Protein AF-A0A817EPV0-F1 (afdb_monomer)

Radius of gyration: 40.05 Å; Cα contacts (8 Å, |Δi|>4): 52; chains: 1; bounding box: 89×24×117 Å

pLDDT: mean 83.25, s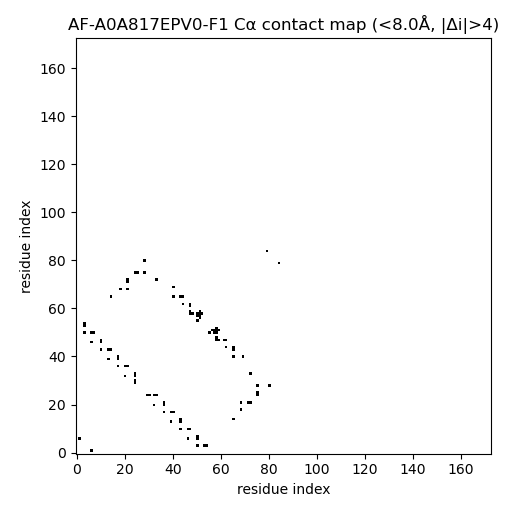td 14.24, range [45.34, 98.62]

Mean predicted aligned error: 16.52 Å

Solvent-accessible surface area (backbone atoms only — not comparable to full-atom values): 9639 Å² total; per-residue (Å²): 130,87,51,72,66,60,54,50,54,53,48,49,56,51,51,52,50,48,50,53,52,52,54,50,34,69,74,65,72,45,70,76,61,45,58,59,48,53,54,51,50,54,49,49,53,52,52,28,54,61,39,29,76,78,37,62,67,65,17,49,52,51,45,54,51,51,51,52,52,49,52,50,57,50,47,63,69,65,49,76,56,91,86,75,84,89,73,71,94,54,70,65,64,55,48,53,53,51,52,53,49,52,50,50,53,52,50,49,54,49,50,52,53,49,52,54,51,50,52,52,51,52,52,52,50,52,54,48,53,52,53,51,52,53,52,53,52,51,52,50,54,50,49,52,51,50,52,55,49,51,51,52,51,54,53,50,50,53,52,50,53,52,49,53,50,52,51,51,58,60,75,74,107

Secondary structure (DSSP, 8-state):
---HHHHHHHHHHHHHHHHHHHHHHHHH--HHHHHHHHHHHHHHHHHHHHHHTT-HHHHHHHHHHHHHHHHHHHHHHHS--TTSSS----HHHHHHHHHHHHHHHHHHHHHHHHHHHHHHHHHHHHHHHHHHHHHHHHHHHHHHHHHHHHHHHHHHHHHHHHHHHHHHHHHT-

Foldseek 3Di:
DQDLVNLLVVLVVLLVVLVVLLVVCLVPVDPVSLVVSVVSLVVSLVSLVVSCVVPVVSSVVSVVSSVVSVVSSVVSVVPPPPPDPDDPDPVVVVVVVVVVVVVVVVVVVVVVVVVVVVVVVVVVVVVVVVVVVVVVVVVVVVVVVVVVVVVVVVVVVVVVVVVVVVVVVVVVD

Sequence (173 aa):
MADANSLRQRLSLLVDQITQDVQIIESTRSLSSKHRVENSINEATKLARDLERLDPSYGREYRQRIDAIRQRLENVSKVPVHGAWNSGFDPEVDRLGQQQRDLLLRGHGSLVRTGESLQISRQTAHETEQIGNEIMSDLTTQREALLRTQNKLNEGGEHLKSGSKTLRLMYSR

Structure (mmCIF, N/CA/C/O backbone):
data_AF-A0A817EPV0-F1
#
_entry.id   AF-A0A817EPV0-F1
#
loop_
_atom_site.group_PDB
_atom_site.id
_atom_site.type_symbol
_atom_site.label_atom_id
_atom_site.label_alt_id
_atom_site.label_comp_id
_atom_site.label_asym_id
_atom_site.label_entity_id
_atom_site.label_seq_id
_atom_site.pdbx_PDB_ins_code
_atom_site.Cartn_x
_atom_site.Cartn_y
_atom_site.Cartn_z
_atom_site.occupancy
_atom_site.B_iso_or_equiv
_atom_site.auth_seq_id
_atom_site.auth_comp_id
_atom_site.auth_asym_id
_atom_site.auth_atom_id
_atom_site.pdbx_PDB_model_num
ATOM 1 N N . MET A 1 1 ? -12.345 -3.844 -43.061 1.00 49.38 1 MET A N 1
ATOM 2 C CA . MET A 1 1 ? -11.355 -2.987 -43.747 1.00 49.38 1 MET A CA 1
ATOM 3 C C . MET A 1 1 ? -10.732 -2.107 -42.678 1.00 49.38 1 MET A C 1
ATOM 5 O O . MET A 1 1 ? -11.494 -1.493 -41.946 1.00 49.38 1 MET A O 1
ATOM 9 N N . ALA A 1 2 ? -9.411 -2.141 -42.481 1.00 54.78 2 ALA A N 1
ATOM 10 C CA . ALA A 1 2 ? -8.765 -1.270 -41.497 1.00 54.78 2 ALA A CA 1
ATOM 11 C C . ALA A 1 2 ? -8.944 0.189 -41.946 1.00 54.78 2 ALA A C 1
ATOM 13 O O . ALA A 1 2 ? -8.563 0.529 -43.063 1.00 54.78 2 ALA A O 1
ATOM 14 N N . ASP A 1 3 ? -9.581 1.012 -41.113 1.00 74.81 3 ASP A N 1
ATOM 15 C CA . ASP A 1 3 ? -9.792 2.431 -41.401 1.00 74.81 3 ASP A CA 1
ATOM 16 C C . ASP A 1 3 ? -8.433 3.150 -41.418 1.00 74.81 3 ASP A C 1
ATOM 18 O O . ASP A 1 3 ? -7.587 2.902 -40.550 1.00 74.81 3 ASP A O 1
ATOM 22 N N . ALA A 1 4 ? -8.207 4.036 -42.387 1.00 70.88 4 ALA A N 1
ATOM 23 C CA . ALA A 1 4 ? -6.959 4.784 -42.527 1.00 70.88 4 ALA A CA 1
ATOM 24 C C . ALA A 1 4 ? -6.615 5.551 -41.236 1.00 70.88 4 ALA A C 1
ATOM 26 O O . ALA A 1 4 ? -5.447 5.649 -40.862 1.00 70.88 4 ALA A O 1
ATOM 27 N N . ASN A 1 5 ? -7.628 6.003 -40.491 1.00 77.50 5 ASN A N 1
ATOM 28 C CA . ASN A 1 5 ? -7.452 6.648 -39.189 1.00 77.50 5 ASN A CA 1
ATOM 29 C C . ASN A 1 5 ? -6.902 5.703 -38.111 1.00 77.50 5 ASN A C 1
ATOM 31 O O . ASN A 1 5 ? -6.024 6.093 -37.341 1.00 77.50 5 ASN A O 1
ATOM 35 N N . SER A 1 6 ? -7.351 4.446 -38.087 1.00 81.06 6 SER A N 1
ATOM 36 C CA . SER A 1 6 ? -6.857 3.443 -37.133 1.00 81.06 6 SER A CA 1
ATOM 37 C C . SER A 1 6 ? -5.388 3.074 -37.386 1.00 81.06 6 SER A C 1
ATOM 39 O O . SER A 1 6 ? -4.601 2.937 -36.447 1.00 81.06 6 SER A O 1
ATOM 41 N N . LEU A 1 7 ? -4.988 2.993 -38.661 1.00 78.44 7 LEU A N 1
ATOM 42 C CA . LEU A 1 7 ? -3.602 2.751 -39.066 1.00 78.44 7 LEU A CA 1
ATOM 43 C C . LEU A 1 7 ? -2.695 3.940 -38.731 1.00 78.44 7 LEU A C 1
ATOM 45 O O . LEU A 1 7 ? -1.587 3.729 -38.244 1.00 78.44 7 LEU A O 1
ATOM 49 N N . ARG A 1 8 ? -3.174 5.176 -38.917 1.00 78.31 8 ARG A N 1
ATOM 50 C CA . ARG A 1 8 ? -2.456 6.397 -38.515 1.00 78.31 8 ARG A CA 1
ATOM 51 C C . ARG A 1 8 ? -2.211 6.457 -37.009 1.00 78.31 8 ARG A C 1
ATOM 53 O O . ARG A 1 8 ? -1.080 6.690 -36.595 1.00 78.31 8 ARG A O 1
ATOM 60 N N . GLN A 1 9 ? -3.238 6.207 -36.194 1.00 82.81 9 GLN A N 1
ATOM 61 C CA . GLN A 1 9 ? -3.104 6.205 -34.732 1.00 82.81 9 GLN A CA 1
ATOM 62 C C . GLN A 1 9 ? -2.103 5.146 -34.262 1.00 82.81 9 GLN A C 1
ATOM 64 O O . GLN A 1 9 ? -1.197 5.449 -33.487 1.00 82.81 9 GLN A O 1
ATOM 69 N N . ARG A 1 10 ? -2.213 3.918 -34.786 1.00 82.12 10 ARG A N 1
ATOM 70 C CA . ARG A 1 10 ? -1.284 2.832 -34.452 1.00 82.12 10 ARG A CA 1
ATOM 71 C C . ARG A 1 10 ? 0.149 3.144 -34.884 1.00 82.12 10 ARG A C 1
ATOM 73 O O . ARG A 1 10 ? 1.076 2.879 -34.123 1.00 82.12 10 ARG A O 1
ATOM 80 N N . LEU A 1 11 ? 0.336 3.707 -36.079 1.00 82.50 11 LEU A N 1
ATOM 81 C CA . LEU A 1 11 ? 1.658 4.075 -36.582 1.00 82.50 11 LEU A CA 1
ATOM 82 C C . LEU A 1 11 ? 2.284 5.204 -35.756 1.00 82.50 11 LEU A C 1
ATOM 84 O O . LEU A 1 11 ? 3.470 5.128 -35.453 1.00 82.50 11 LEU A O 1
ATOM 88 N N . SER A 1 12 ? 1.496 6.202 -35.342 1.00 85.44 12 SER A N 1
ATOM 89 C CA . SER A 1 12 ? 1.977 7.271 -34.462 1.00 85.44 12 SER A CA 1
ATOM 90 C C . SER A 1 12 ? 2.469 6.715 -33.131 1.00 85.44 12 SER A C 1
ATOM 92 O O . SER A 1 12 ? 3.627 6.923 -32.789 1.00 85.44 12 SER A O 1
ATOM 94 N N . LEU A 1 13 ? 1.634 5.933 -32.436 1.00 85.50 13 LEU A N 1
ATOM 95 C CA . LEU A 1 13 ? 1.990 5.341 -31.142 1.00 85.50 13 LEU A CA 1
ATOM 96 C C . LEU A 1 13 ? 3.251 4.477 -31.235 1.00 85.50 13 LEU A C 1
ATOM 98 O O . LEU A 1 13 ? 4.120 4.545 -30.370 1.00 85.50 13 LEU A O 1
ATOM 102 N N . LEU A 1 14 ? 3.371 3.682 -32.301 1.00 85.06 14 LEU A N 1
ATOM 103 C CA . LEU A 1 14 ? 4.531 2.825 -32.508 1.00 85.06 14 LEU A CA 1
ATOM 104 C C . LEU A 1 14 ? 5.804 3.638 -32.788 1.00 85.06 14 LEU A C 1
ATOM 106 O O . LEU A 1 14 ? 6.863 3.309 -32.266 1.00 85.06 14 LEU A O 1
ATOM 110 N N . VAL A 1 15 ? 5.721 4.701 -33.589 1.00 84.25 15 VAL A N 1
ATOM 111 C CA . VAL A 1 15 ? 6.870 5.572 -33.889 1.00 84.25 15 VAL A CA 1
ATOM 112 C C . VAL A 1 15 ? 7.304 6.367 -32.659 1.00 84.25 15 VAL A C 1
ATOM 114 O O . VAL A 1 15 ? 8.507 6.526 -32.439 1.00 84.25 15 VAL A O 1
ATOM 117 N N . ASP A 1 16 ? 6.363 6.805 -31.829 1.00 86.00 16 ASP A N 1
ATOM 118 C CA . ASP A 1 16 ? 6.659 7.490 -30.571 1.00 86.00 16 ASP A CA 1
ATOM 119 C C . ASP A 1 16 ? 7.339 6.529 -29.579 1.00 86.00 16 ASP A C 1
ATOM 121 O O . ASP A 1 16 ? 8.387 6.860 -29.020 1.00 86.00 16 ASP A O 1
ATOM 125 N N . GLN A 1 17 ? 6.838 5.293 -29.466 1.00 84.31 17 GLN A N 1
ATOM 126 C CA . GLN A 1 17 ? 7.465 4.235 -28.666 1.00 84.31 17 GLN A CA 1
ATOM 127 C C . GLN A 1 17 ? 8.888 3.914 -29.145 1.00 84.31 17 GLN A C 1
ATOM 129 O O . GLN A 1 17 ? 9.814 3.846 -28.340 1.00 84.31 17 GLN A O 1
ATOM 134 N N . ILE A 1 18 ? 9.091 3.754 -30.457 1.00 83.12 18 ILE A N 1
ATOM 135 C CA . ILE A 1 18 ? 10.419 3.505 -31.038 1.00 83.12 18 ILE A CA 1
ATOM 136 C C . ILE A 1 18 ? 11.362 4.676 -30.743 1.00 83.12 18 ILE A C 1
ATOM 138 O O . ILE A 1 18 ? 12.531 4.461 -30.431 1.00 83.12 18 ILE A O 1
ATOM 142 N N . THR A 1 19 ? 10.869 5.912 -30.828 1.00 84.94 19 THR A N 1
ATOM 143 C CA . THR A 1 19 ? 11.669 7.110 -30.543 1.00 84.94 19 THR A CA 1
ATOM 144 C C . THR A 1 19 ? 12.125 7.128 -29.084 1.00 84.94 19 THR A C 1
ATOM 146 O O . THR A 1 19 ? 13.302 7.379 -28.815 1.00 84.94 19 THR A O 1
ATOM 149 N N . GLN A 1 20 ? 11.228 6.797 -28.152 1.00 82.00 20 GLN A N 1
ATOM 150 C CA . GLN A 1 20 ? 11.549 6.681 -26.731 1.00 82.00 20 GLN A CA 1
ATOM 151 C C . GLN A 1 20 ? 12.551 5.549 -26.461 1.00 82.00 20 GLN A C 1
ATOM 153 O O . GLN A 1 20 ? 13.531 5.749 -25.742 1.00 82.00 20 GLN A O 1
ATOM 158 N N . ASP A 1 21 ? 12.358 4.380 -27.074 1.00 78.12 21 ASP A N 1
ATOM 159 C CA . ASP A 1 21 ? 13.264 3.242 -26.916 1.00 78.12 21 ASP A CA 1
ATOM 160 C C . ASP A 1 21 ? 14.667 3.559 -27.466 1.00 78.12 21 ASP A C 1
ATOM 162 O O . ASP A 1 21 ? 15.667 3.228 -26.828 1.00 78.12 21 ASP A O 1
ATOM 166 N N . VAL A 1 22 ? 14.772 4.260 -28.602 1.00 81.31 22 VAL A N 1
ATOM 167 C CA . VAL A 1 22 ? 16.061 4.727 -29.147 1.00 81.31 22 VAL A CA 1
ATOM 168 C C . VAL A 1 22 ? 16.743 5.713 -28.203 1.00 81.31 22 VAL A C 1
ATOM 170 O O . VAL A 1 22 ? 17.946 5.596 -27.987 1.00 81.31 22 VAL A O 1
ATOM 173 N N . GLN A 1 23 ? 15.999 6.625 -27.575 1.00 79.56 23 GLN A N 1
ATOM 174 C CA . GLN A 1 23 ? 16.551 7.553 -26.582 1.00 79.56 23 GLN A CA 1
ATOM 175 C C . GLN A 1 23 ? 17.083 6.822 -25.333 1.00 79.56 23 GLN A C 1
ATOM 177 O O . GLN A 1 23 ? 18.117 7.197 -24.775 1.00 79.56 23 GLN A O 1
ATOM 182 N N . ILE A 1 24 ? 16.419 5.745 -24.905 1.00 73.00 24 ILE A N 1
ATOM 183 C CA . ILE A 1 24 ? 16.903 4.879 -23.819 1.00 73.00 24 ILE A CA 1
ATOM 184 C C . ILE A 1 24 ? 18.162 4.114 -24.251 1.00 73.00 24 ILE A C 1
ATOM 186 O O . ILE A 1 24 ? 19.086 3.940 -23.458 1.00 73.00 24 ILE A O 1
ATOM 190 N N . ILE A 1 25 ? 18.248 3.660 -25.502 1.00 72.38 25 ILE A N 1
ATOM 191 C CA . ILE A 1 25 ? 19.458 3.002 -26.021 1.00 72.38 25 ILE A CA 1
ATOM 192 C C . ILE A 1 25 ? 20.621 3.994 -26.110 1.00 72.38 25 ILE A C 1
ATOM 194 O O . ILE A 1 25 ? 21.736 3.649 -25.724 1.00 72.38 25 ILE A O 1
ATOM 198 N N . GLU A 1 26 ? 20.370 5.223 -26.562 1.00 73.56 26 GLU A N 1
ATOM 199 C CA . GLU A 1 26 ? 21.361 6.305 -26.593 1.00 73.56 26 GLU A CA 1
ATOM 200 C C . GLU A 1 26 ? 21.940 6.575 -25.189 1.00 73.56 26 GLU A C 1
ATOM 202 O O . GLU A 1 26 ? 23.152 6.757 -25.055 1.00 73.56 26 GLU A O 1
ATOM 207 N N . SER A 1 27 ? 21.112 6.529 -24.136 1.00 71.94 27 SER A N 1
ATOM 208 C CA . SER A 1 27 ? 21.564 6.742 -22.752 1.00 71.94 27 SER A CA 1
ATOM 209 C C . SER A 1 27 ? 22.228 5.516 -22.112 1.00 71.94 27 SER A C 1
ATOM 211 O O . SER A 1 27 ? 23.194 5.666 -21.367 1.00 71.94 27 SER A O 1
ATOM 213 N N . THR A 1 28 ? 21.754 4.302 -22.409 1.00 65.00 28 THR A N 1
ATOM 214 C CA . THR A 1 28 ? 22.231 3.053 -21.777 1.00 65.00 28 THR A CA 1
ATOM 215 C C . THR A 1 28 ? 23.330 2.325 -22.555 1.00 65.00 28 THR A C 1
ATOM 217 O O . THR A 1 28 ? 23.958 1.423 -22.007 1.00 65.00 28 THR A O 1
ATOM 220 N N . ARG A 1 29 ? 23.564 2.680 -23.828 1.00 65.19 29 ARG A N 1
ATOM 221 C CA . ARG A 1 29 ? 24.512 2.026 -24.758 1.00 65.19 29 ARG A CA 1
ATOM 222 C C . ARG A 1 29 ? 24.358 0.494 -24.834 1.00 65.19 29 ARG A C 1
ATOM 224 O O . ARG A 1 29 ? 25.332 -0.229 -25.029 1.00 65.19 29 ARG A O 1
ATOM 231 N N . SER A 1 30 ? 23.132 -0.014 -24.681 1.00 63.19 30 SER A N 1
ATOM 232 C CA . SER A 1 30 ? 22.841 -1.454 -24.618 1.00 63.19 30 SER A CA 1
ATOM 233 C C . SER A 1 30 ? 22.523 -2.073 -25.989 1.00 63.19 30 SER A C 1
ATOM 235 O O . SER A 1 30 ? 21.551 -1.690 -26.644 1.00 63.19 30 SER A O 1
ATOM 237 N N . LEU A 1 31 ? 23.285 -3.099 -26.395 1.00 62.31 31 LEU A N 1
ATOM 238 C CA . LEU A 1 31 ? 23.061 -3.851 -27.642 1.00 62.31 31 LEU A CA 1
ATOM 239 C C . LEU A 1 31 ? 21.834 -4.784 -27.603 1.00 62.31 31 LEU A C 1
ATOM 241 O O . LEU A 1 31 ? 21.251 -5.050 -28.650 1.00 62.31 31 LEU A O 1
ATOM 245 N N . SER A 1 32 ? 21.408 -5.288 -26.440 1.00 62.16 32 SER A N 1
ATOM 246 C CA . SER A 1 32 ? 20.254 -6.207 -26.355 1.00 62.16 32 SER A CA 1
ATOM 247 C C . SER A 1 32 ? 18.922 -5.496 -26.619 1.00 62.16 32 SER A C 1
ATOM 249 O O . SER A 1 32 ? 18.012 -6.055 -27.234 1.00 62.16 32 SER A O 1
ATOM 251 N N . SER A 1 33 ? 18.836 -4.223 -26.234 1.00 65.75 33 SER A N 1
ATOM 252 C CA . SER A 1 33 ? 17.703 -3.344 -26.532 1.00 65.75 33 SER A CA 1
ATOM 253 C C . SER A 1 33 ? 17.612 -2.992 -28.024 1.00 65.75 33 SER A C 1
ATOM 255 O O . SER A 1 33 ? 16.517 -2.740 -28.524 1.00 65.75 33 SER A O 1
ATOM 257 N N . LYS A 1 34 ? 18.731 -3.062 -28.764 1.00 71.06 34 LYS A N 1
ATOM 258 C CA . LYS A 1 34 ? 18.789 -2.813 -30.214 1.00 71.06 34 LYS A CA 1
ATOM 259 C C . LYS A 1 34 ? 17.904 -3.777 -30.999 1.00 71.06 34 LYS A C 1
ATOM 261 O O . LYS A 1 34 ? 17.112 -3.334 -31.820 1.00 71.06 34 LYS A O 1
ATOM 266 N N . HIS A 1 35 ? 17.992 -5.078 -30.718 1.00 70.81 35 HIS A N 1
ATOM 267 C CA . HIS A 1 35 ? 17.245 -6.087 -31.475 1.00 70.81 35 HIS A CA 1
ATOM 268 C C . HIS A 1 35 ? 15.723 -5.933 -31.308 1.00 70.81 35 HIS A C 1
ATOM 270 O O . HIS A 1 35 ? 14.959 -6.102 -32.257 1.00 70.81 35 HIS A O 1
ATOM 276 N N . ARG A 1 36 ? 15.271 -5.535 -30.109 1.00 73.75 36 ARG A N 1
ATOM 277 C CA . ARG A 1 36 ? 13.861 -5.195 -29.863 1.00 73.75 36 ARG A CA 1
ATOM 278 C C . ARG A 1 36 ? 13.416 -4.004 -30.714 1.00 73.75 36 ARG A C 1
ATOM 280 O O . ARG A 1 36 ? 12.372 -4.080 -31.352 1.00 73.75 36 ARG A O 1
ATOM 287 N N . VAL A 1 37 ? 14.227 -2.949 -30.768 1.00 80.19 37 VAL A N 1
ATOM 288 C CA . VAL A 1 37 ? 13.942 -1.748 -31.568 1.00 80.19 37 VAL A CA 1
ATOM 289 C C . VAL A 1 37 ? 13.985 -2.032 -33.071 1.00 80.19 37 VAL A C 1
ATOM 291 O O . VAL A 1 37 ? 13.134 -1.537 -33.801 1.00 80.19 37 VAL A O 1
ATOM 294 N N . GLU A 1 38 ? 14.902 -2.875 -33.548 1.00 81.19 38 GLU A N 1
ATOM 295 C CA . GLU A 1 38 ? 14.955 -3.303 -34.953 1.00 81.19 38 GLU A CA 1
ATOM 296 C C . GLU A 1 38 ? 13.672 -4.028 -35.382 1.00 81.19 38 GLU A C 1
ATOM 298 O O . GLU A 1 38 ? 13.139 -3.761 -36.463 1.00 81.19 38 GLU A O 1
ATOM 303 N N . ASN A 1 39 ? 13.132 -4.896 -34.524 1.00 81.25 39 ASN A N 1
ATOM 304 C CA . ASN A 1 39 ? 11.867 -5.582 -34.786 1.00 81.25 39 ASN A CA 1
ATOM 305 C C . ASN A 1 39 ? 10.688 -4.597 -34.845 1.00 81.25 39 ASN A C 1
ATOM 307 O O . ASN A 1 39 ? 9.892 -4.661 -35.785 1.00 81.25 39 ASN A O 1
ATOM 311 N N . SER A 1 40 ? 10.630 -3.630 -33.926 1.00 81.50 40 SER A N 1
ATOM 312 C CA . SER A 1 40 ? 9.612 -2.570 -33.932 1.00 81.50 40 SER A CA 1
ATOM 313 C C . SER A 1 40 ? 9.722 -1.651 -35.157 1.00 81.50 40 SER A C 1
ATOM 315 O O . SER A 1 40 ? 8.710 -1.313 -35.767 1.00 81.50 40 SER A O 1
ATOM 317 N N . ILE A 1 41 ? 10.939 -1.295 -35.588 1.00 84.06 41 ILE A N 1
ATOM 318 C CA . ILE A 1 41 ? 11.190 -0.524 -36.821 1.00 84.06 41 ILE A CA 1
ATOM 319 C C . ILE A 1 41 ? 10.687 -1.287 -38.051 1.00 84.06 41 ILE A C 1
ATOM 321 O O . ILE A 1 41 ? 10.085 -0.698 -38.953 1.00 84.06 41 ILE A O 1
ATOM 325 N N . ASN A 1 42 ? 10.899 -2.603 -38.098 1.00 86.12 42 ASN A N 1
ATOM 326 C CA . ASN A 1 42 ? 10.412 -3.436 -39.193 1.00 86.12 42 ASN A CA 1
ATOM 327 C C . ASN A 1 42 ? 8.875 -3.509 -39.216 1.00 86.12 42 ASN A C 1
ATOM 329 O O . ASN A 1 42 ? 8.287 -3.479 -40.299 1.00 86.12 42 ASN A O 1
ATOM 333 N N . GLU A 1 43 ? 8.217 -3.554 -38.054 1.00 84.19 43 GLU A N 1
ATOM 334 C CA . GLU A 1 43 ? 6.754 -3.460 -37.951 1.00 84.19 43 GLU A CA 1
ATOM 335 C C . GLU A 1 43 ? 6.243 -2.084 -38.406 1.00 84.19 43 GLU A C 1
ATOM 337 O O . GLU A 1 43 ? 5.359 -2.013 -39.263 1.00 84.19 43 GLU A O 1
ATOM 342 N N . ALA A 1 44 ? 6.855 -0.994 -37.934 1.00 81.38 44 ALA A N 1
ATOM 343 C CA . ALA A 1 44 ? 6.505 0.368 -38.339 1.00 81.38 44 ALA A CA 1
ATOM 344 C C . ALA A 1 44 ? 6.684 0.586 -39.849 1.00 81.38 44 ALA A C 1
ATOM 346 O O . ALA A 1 44 ? 5.850 1.220 -40.490 1.00 81.38 44 ALA A O 1
ATOM 347 N N . THR A 1 45 ? 7.721 -0.005 -40.450 1.00 85.00 45 THR A N 1
ATOM 348 C CA . THR A 1 45 ? 7.958 0.058 -41.902 1.00 85.00 45 THR A CA 1
ATOM 349 C C . THR A 1 45 ? 6.860 -0.660 -42.691 1.00 85.00 45 THR A C 1
ATOM 351 O O . THR A 1 45 ? 6.456 -0.188 -43.755 1.00 85.00 45 THR A O 1
ATOM 354 N N . LYS A 1 46 ? 6.360 -1.799 -42.194 1.00 85.31 46 LYS A N 1
ATOM 355 C CA . LYS A 1 46 ? 5.235 -2.516 -42.819 1.00 85.31 46 LYS A CA 1
ATOM 356 C C . LYS A 1 46 ? 3.952 -1.686 -42.736 1.00 85.31 46 LYS A C 1
ATOM 358 O O . LYS A 1 46 ? 3.321 -1.458 -43.762 1.00 85.31 46 LYS A O 1
ATOM 363 N N . LEU A 1 47 ? 3.640 -1.151 -41.554 1.00 81.69 47 LEU A N 1
ATOM 364 C CA . LEU A 1 47 ? 2.465 -0.302 -41.338 1.00 81.69 47 LEU A CA 1
ATOM 365 C C . LEU A 1 47 ? 2.517 0.995 -42.158 1.00 81.69 47 LEU A C 1
ATOM 367 O O . LEU A 1 47 ? 1.502 1.399 -42.717 1.00 81.69 47 LEU A O 1
ATOM 371 N N . ALA A 1 48 ? 3.691 1.616 -42.298 1.00 80.94 48 ALA A N 1
ATOM 372 C CA . ALA A 1 48 ? 3.874 2.798 -43.137 1.00 80.94 48 ALA A CA 1
ATOM 373 C C . ALA A 1 48 ? 3.636 2.498 -44.626 1.00 80.94 48 ALA A C 1
ATOM 375 O O . ALA A 1 48 ? 3.030 3.313 -45.312 1.00 80.94 48 ALA A O 1
ATOM 376 N N . ARG A 1 49 ? 4.049 1.323 -45.128 1.00 83.19 49 ARG A N 1
ATOM 377 C CA . ARG A 1 49 ? 3.764 0.888 -46.511 1.00 83.19 49 ARG A CA 1
ATOM 378 C C . ARG A 1 49 ? 2.281 0.629 -46.743 1.00 83.19 49 ARG A C 1
ATOM 380 O O . ARG A 1 49 ? 1.760 0.982 -47.796 1.00 83.19 49 ARG A O 1
ATOM 387 N N . ASP A 1 50 ? 1.612 0.006 -45.779 1.00 81.56 50 ASP A N 1
ATOM 388 C CA . ASP A 1 50 ? 0.174 -0.247 -45.866 1.00 81.56 50 ASP A CA 1
ATOM 389 C C . ASP A 1 50 ? -0.626 1.058 -45.781 1.00 81.56 50 ASP A C 1
ATOM 391 O O . ASP A 1 50 ? -1.600 1.229 -46.513 1.00 81.56 50 ASP A O 1
ATOM 395 N N . LEU A 1 51 ? -0.162 2.017 -44.973 1.00 78.31 51 LEU A N 1
ATOM 396 C CA . LEU A 1 51 ? -0.726 3.360 -44.917 1.00 78.31 51 LEU A CA 1
ATOM 397 C C . LEU A 1 51 ? -0.449 4.157 -46.198 1.00 78.31 51 LEU A C 1
ATOM 399 O O . LEU A 1 51 ? -1.345 4.839 -46.665 1.00 78.31 51 LEU A O 1
ATOM 403 N N . GLU A 1 52 ? 0.730 4.040 -46.813 1.00 81.50 52 GLU A N 1
ATOM 404 C CA . GLU A 1 52 ? 1.091 4.729 -48.065 1.00 81.50 52 GLU A CA 1
ATOM 405 C C . GLU A 1 52 ? 0.193 4.329 -49.248 1.00 81.50 52 GLU A C 1
ATOM 407 O O . GLU A 1 52 ? -0.050 5.135 -50.144 1.00 81.50 52 GLU A O 1
ATOM 412 N N . ARG A 1 53 ? -0.355 3.105 -49.230 1.00 79.44 53 ARG A N 1
ATOM 413 C CA . ARG A 1 53 ? -1.356 2.643 -50.209 1.00 79.44 53 ARG A CA 1
ATOM 414 C C . ARG A 1 53 ? -2.710 3.339 -50.060 1.00 79.44 53 ARG A C 1
ATOM 416 O O . ARG A 1 53 ? -3.457 3.402 -51.030 1.00 79.44 53 ARG A O 1
ATOM 423 N N . LEU A 1 54 ? -3.032 3.814 -48.858 1.00 77.50 54 LEU A N 1
ATOM 424 C CA . LEU A 1 54 ? -4.300 4.469 -48.523 1.00 77.50 54 LEU A CA 1
ATOM 425 C C . LEU A 1 54 ? -4.161 6.000 -48.492 1.00 77.50 54 LEU A C 1
ATOM 427 O O . LEU A 1 54 ? -5.085 6.708 -48.876 1.00 77.50 54 LEU A O 1
ATOM 431 N N . ASP A 1 55 ? -3.002 6.502 -48.063 1.00 78.69 55 ASP A N 1
ATOM 432 C CA . ASP A 1 55 ? -2.626 7.910 -48.017 1.00 78.69 55 ASP A CA 1
ATOM 433 C C . ASP A 1 55 ? -1.122 8.106 -48.322 1.00 78.69 55 ASP A C 1
ATOM 435 O O . ASP A 1 55 ? -0.261 7.955 -47.441 1.00 78.69 55 ASP A O 1
ATOM 439 N N . PRO A 1 56 ? -0.787 8.495 -49.565 1.00 78.94 56 PRO A N 1
ATOM 440 C CA . PRO A 1 56 ? 0.596 8.662 -50.004 1.00 78.94 56 PRO A CA 1
ATOM 441 C C . PRO A 1 56 ? 1.360 9.816 -49.343 1.00 78.94 56 PRO A C 1
ATOM 443 O O . PRO A 1 56 ? 2.589 9.833 -49.425 1.00 78.94 56 PRO A O 1
ATOM 446 N N . SER A 1 57 ? 0.675 10.809 -48.764 1.00 79.75 57 SER A N 1
ATOM 447 C CA . SER A 1 57 ? 1.320 11.969 -48.131 1.00 79.75 57 SER A CA 1
ATOM 448 C C . SER A 1 57 ? 1.801 11.595 -46.733 1.00 79.75 57 SER A C 1
ATOM 450 O O . SER A 1 57 ? 2.985 11.718 -46.418 1.00 79.75 57 SER A O 1
ATOM 452 N N . TYR A 1 58 ? 0.899 11.024 -45.932 1.00 72.50 58 TYR A N 1
ATOM 453 C CA . TYR A 1 58 ? 1.203 10.595 -44.568 1.00 72.50 58 TYR A CA 1
ATOM 454 C C . TYR A 1 58 ? 2.152 9.388 -44.531 1.00 72.50 58 TYR A C 1
ATOM 456 O O . TYR A 1 58 ? 3.055 9.336 -43.698 1.00 72.50 58 TYR A O 1
ATOM 464 N N . GLY A 1 59 ? 2.015 8.430 -45.456 1.00 75.62 59 GLY A N 1
ATOM 465 C CA . GLY A 1 59 ? 2.927 7.280 -45.533 1.00 75.62 59 GLY A CA 1
ATOM 466 C C . GLY A 1 59 ? 4.385 7.671 -45.819 1.00 75.62 59 GLY A C 1
ATOM 467 O O . GLY A 1 59 ? 5.309 7.101 -45.231 1.00 75.62 59 GLY A O 1
ATOM 468 N N . ARG A 1 60 ? 4.605 8.685 -46.671 1.00 81.31 60 ARG A N 1
ATOM 469 C CA . ARG A 1 60 ? 5.948 9.194 -46.998 1.00 81.31 60 ARG A CA 1
ATOM 470 C C . ARG A 1 60 ? 6.614 9.889 -45.814 1.00 81.31 60 ARG A C 1
ATOM 472 O O . ARG A 1 60 ? 7.794 9.650 -45.570 1.00 81.31 60 ARG A O 1
ATOM 479 N N . GLU A 1 61 ? 5.865 10.690 -45.062 1.00 81.44 61 GLU A N 1
ATOM 480 C CA . GLU A 1 61 ? 6.373 11.386 -43.874 1.00 81.44 61 GLU A CA 1
ATOM 481 C C . GLU A 1 61 ? 6.855 10.397 -42.802 1.00 81.44 61 GLU A C 1
ATOM 483 O O . GLU A 1 61 ? 7.984 10.486 -42.313 1.00 81.44 61 GLU A O 1
ATOM 488 N N . TYR A 1 62 ? 6.040 9.391 -42.476 1.00 79.88 62 TYR A N 1
ATOM 489 C CA . TYR A 1 62 ? 6.426 8.386 -41.487 1.00 79.88 62 TYR A CA 1
ATOM 490 C C . TYR A 1 62 ? 7.593 7.521 -41.955 1.00 79.88 62 TYR A C 1
ATOM 492 O O . TYR A 1 62 ? 8.438 7.165 -41.137 1.00 79.88 62 TYR A O 1
ATOM 500 N N . ARG A 1 63 ? 7.704 7.231 -43.256 1.00 83.81 63 ARG A N 1
ATOM 501 C CA . ARG A 1 63 ? 8.882 6.546 -43.798 1.00 83.81 63 ARG A CA 1
ATOM 502 C C . ARG A 1 63 ? 10.154 7.372 -43.592 1.00 83.81 63 ARG A C 1
ATOM 504 O O . ARG A 1 63 ? 11.129 6.834 -43.082 1.00 83.81 63 ARG A O 1
ATOM 511 N N . GLN A 1 64 ? 10.121 8.673 -43.890 1.00 85.38 64 GLN A N 1
ATOM 512 C CA . GLN A 1 64 ? 11.259 9.570 -43.644 1.00 85.38 64 GLN A CA 1
ATOM 513 C C . GLN A 1 64 ? 11.640 9.617 -42.157 1.00 85.38 64 GLN A C 1
ATOM 515 O O . GLN A 1 64 ? 12.821 9.546 -41.819 1.00 85.38 64 GLN A O 1
ATOM 520 N N . ARG A 1 65 ? 10.649 9.668 -41.254 1.00 83.56 65 ARG A N 1
ATOM 521 C CA . ARG A 1 65 ? 10.880 9.608 -39.800 1.00 83.56 65 ARG A CA 1
ATOM 522 C C . ARG A 1 65 ? 11.495 8.273 -39.368 1.00 83.56 65 ARG A C 1
ATOM 524 O O . ARG A 1 65 ? 12.444 8.271 -38.589 1.00 83.56 65 ARG A O 1
ATOM 531 N N . ILE A 1 66 ? 10.998 7.148 -39.884 1.00 86.00 66 ILE A N 1
ATOM 532 C CA . ILE A 1 66 ? 11.530 5.805 -39.602 1.00 86.00 66 ILE A CA 1
ATOM 533 C C . ILE A 1 66 ? 12.969 5.666 -40.118 1.00 86.00 66 ILE A C 1
ATOM 535 O O . ILE A 1 66 ? 13.819 5.115 -39.417 1.00 86.00 66 ILE A O 1
ATOM 539 N N . ASP A 1 67 ? 13.270 6.202 -41.300 1.00 86.62 67 ASP A N 1
ATOM 540 C CA . ASP A 1 67 ? 14.619 6.182 -41.868 1.00 86.62 67 ASP A CA 1
ATOM 541 C C . ASP A 1 67 ? 15.591 7.042 -41.041 1.00 86.62 67 ASP A C 1
ATOM 543 O O . ASP A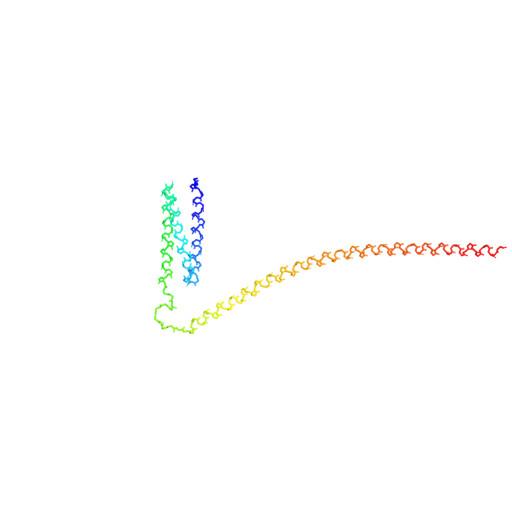 1 67 ? 16.708 6.605 -40.759 1.00 86.62 67 ASP A O 1
ATOM 547 N N . ALA A 1 68 ? 15.155 8.209 -40.552 1.00 85.94 68 ALA A N 1
ATOM 548 C CA . ALA A 1 68 ? 15.942 9.035 -39.634 1.00 85.94 68 ALA A CA 1
ATOM 549 C C . ALA A 1 68 ? 16.218 8.318 -38.298 1.00 85.94 68 ALA A C 1
ATOM 551 O O . ALA A 1 68 ? 17.339 8.345 -37.786 1.00 85.94 68 ALA A O 1
ATOM 552 N N . ILE A 1 69 ? 15.218 7.625 -37.747 1.00 82.69 69 ILE A N 1
ATOM 553 C CA . ILE A 1 69 ? 15.364 6.799 -36.540 1.00 82.69 69 ILE A CA 1
ATOM 554 C C . ILE A 1 69 ? 16.358 5.656 -36.780 1.00 82.69 69 ILE A C 1
ATOM 556 O O . ILE A 1 69 ? 17.218 5.398 -35.938 1.00 82.69 69 ILE A O 1
ATOM 560 N N . ARG A 1 70 ? 16.285 4.987 -37.936 1.00 84.88 70 ARG A N 1
ATOM 561 C CA . ARG A 1 70 ? 17.220 3.918 -38.307 1.00 84.88 70 ARG A CA 1
ATOM 562 C C . ARG A 1 70 ? 18.653 4.441 -38.416 1.00 84.88 70 ARG A C 1
ATOM 564 O O . ARG A 1 70 ? 19.558 3.803 -37.887 1.00 84.88 70 ARG A O 1
ATOM 571 N N . GLN A 1 71 ? 18.856 5.605 -39.032 1.00 83.25 71 GLN A N 1
ATOM 572 C CA . GLN A 1 71 ? 20.175 6.244 -39.096 1.00 83.25 71 GLN A CA 1
ATOM 573 C C . GLN A 1 71 ? 20.712 6.590 -37.704 1.00 83.25 71 GLN A C 1
ATOM 575 O O . GLN A 1 71 ? 21.885 6.351 -37.423 1.00 83.25 71 GLN A O 1
ATOM 580 N N . ARG A 1 72 ? 19.863 7.097 -36.801 1.00 80.25 72 ARG A N 1
ATOM 581 C CA . ARG A 1 72 ? 20.248 7.344 -35.403 1.00 80.25 72 ARG A CA 1
ATOM 582 C C . ARG A 1 72 ? 20.662 6.059 -34.696 1.00 80.25 72 ARG A C 1
ATOM 584 O O . ARG A 1 72 ? 21.733 6.021 -34.102 1.00 80.25 72 ARG A O 1
ATOM 591 N N . LEU A 1 73 ? 19.875 4.993 -34.827 1.00 77.81 73 LEU A N 1
ATOM 592 C CA . LEU A 1 73 ? 20.196 3.684 -34.255 1.00 77.81 73 LEU A CA 1
ATOM 593 C C . LEU A 1 73 ? 21.528 3.129 -34.790 1.00 77.81 73 LEU A C 1
ATOM 595 O O . LEU A 1 73 ? 22.322 2.565 -34.037 1.00 77.81 73 LEU A O 1
ATOM 599 N N . GLU A 1 74 ? 21.796 3.307 -36.083 1.00 80.00 74 GLU A N 1
ATOM 600 C CA . GLU A 1 74 ? 23.060 2.909 -36.699 1.00 80.00 74 GLU A CA 1
ATOM 601 C C . GLU A 1 74 ? 24.232 3.750 -36.173 1.00 80.00 74 GLU A C 1
ATOM 603 O O . GLU A 1 74 ? 25.291 3.209 -35.856 1.00 80.00 74 GLU A O 1
ATOM 608 N N . ASN A 1 75 ? 24.040 5.053 -35.980 1.00 74.94 75 ASN A N 1
ATOM 609 C CA . ASN A 1 75 ? 25.058 5.928 -35.403 1.00 74.94 75 ASN A CA 1
ATOM 610 C C . ASN A 1 75 ? 25.369 5.573 -33.944 1.00 74.94 75 ASN A C 1
ATOM 612 O O . ASN A 1 75 ? 26.537 5.574 -33.569 1.00 74.94 75 ASN A O 1
ATOM 616 N N . VAL A 1 76 ? 24.376 5.160 -33.150 1.00 66.50 76 VAL A N 1
ATOM 617 C CA . VAL A 1 76 ? 24.595 4.632 -31.789 1.00 66.50 76 VAL A CA 1
ATOM 618 C C . VAL A 1 76 ? 25.480 3.383 -31.796 1.00 66.50 76 VAL A C 1
ATOM 620 O O . VAL A 1 76 ? 26.256 3.179 -30.868 1.00 66.50 76 VAL A O 1
ATOM 623 N N . SER A 1 77 ? 25.429 2.580 -32.864 1.00 63.50 77 SER A N 1
ATOM 624 C CA . SER A 1 77 ? 26.334 1.436 -33.044 1.00 63.50 77 SER A CA 1
ATOM 625 C C . SER A 1 77 ? 27.730 1.805 -33.565 1.00 63.50 77 SER A C 1
ATOM 627 O O . SER A 1 77 ? 28.665 1.030 -33.381 1.00 63.50 77 SER A O 1
ATOM 629 N N . LYS A 1 78 ? 27.877 2.976 -34.203 1.00 66.06 78 LYS A N 1
ATOM 630 C CA . LYS A 1 78 ? 29.149 3.500 -34.735 1.00 66.06 78 LYS A CA 1
ATOM 631 C C . LYS A 1 78 ? 29.917 4.353 -33.731 1.00 66.06 78 LYS A C 1
ATOM 633 O O . LYS A 1 78 ? 31.121 4.523 -33.907 1.00 66.06 78 LYS A O 1
ATOM 638 N N . VAL A 1 79 ? 29.260 4.882 -32.693 1.00 55.50 79 VAL A N 1
ATOM 639 C CA . VAL A 1 79 ? 29.967 5.447 -31.538 1.00 55.50 79 VAL A CA 1
ATOM 640 C C . VAL A 1 79 ? 30.821 4.316 -30.975 1.00 55.50 79 VAL A C 1
ATOM 642 O O . VAL A 1 79 ? 30.255 3.308 -30.544 1.00 55.50 79 VAL A O 1
ATOM 645 N N . PRO A 1 80 ? 32.162 4.437 -30.979 1.00 50.66 80 PRO A N 1
ATOM 646 C CA . PRO A 1 80 ? 32.989 3.456 -30.321 1.00 50.66 80 PRO A CA 1
ATOM 647 C C . PRO A 1 80 ? 32.553 3.471 -28.861 1.00 50.66 80 PRO A C 1
ATOM 649 O O . PRO A 1 80 ? 32.791 4.437 -28.130 1.00 50.66 80 PRO A O 1
ATOM 652 N N . VAL A 1 81 ? 31.889 2.400 -28.429 1.00 50.41 81 VAL A N 1
ATOM 653 C CA . VAL A 1 81 ? 31.973 1.999 -27.034 1.00 50.41 81 VAL A CA 1
ATOM 654 C C . VAL A 1 81 ? 33.476 1.915 -26.808 1.00 50.41 81 VAL A C 1
ATOM 656 O O . VAL A 1 81 ? 34.132 1.074 -27.419 1.00 50.41 81 VAL A O 1
ATOM 659 N N . HIS A 1 82 ? 34.053 2.868 -26.077 1.00 45.34 82 HIS A N 1
ATOM 660 C CA . HIS A 1 82 ? 35.407 2.727 -25.555 1.00 45.34 82 HIS A CA 1
ATOM 661 C C . HIS A 1 82 ? 35.412 1.366 -24.840 1.00 45.34 82 HIS A C 1
ATOM 663 O O . HIS A 1 82 ? 34.786 1.234 -23.792 1.00 45.34 82 HIS A O 1
ATOM 669 N N . GLY A 1 83 ? 35.947 0.340 -25.513 1.00 51.56 83 GLY A N 1
ATOM 670 C CA . GLY A 1 83 ? 35.769 -1.073 -25.162 1.00 51.56 83 GLY A CA 1
ATOM 671 C C . GLY A 1 83 ? 35.484 -2.050 -26.318 1.00 51.56 83 GLY A C 1
ATOM 672 O O . GLY A 1 83 ? 35.570 -3.248 -26.089 1.00 51.56 83 GLY A O 1
ATOM 673 N N . ALA A 1 84 ? 35.163 -1.609 -27.544 1.00 56.59 84 ALA A N 1
ATOM 674 C CA . ALA A 1 84 ? 34.750 -2.541 -28.613 1.00 56.59 84 ALA A CA 1
ATOM 675 C C . ALA A 1 84 ? 35.817 -2.903 -29.663 1.00 56.59 84 ALA A C 1
ATOM 677 O O . ALA A 1 84 ? 35.627 -3.882 -30.378 1.00 56.59 84 ALA A O 1
ATOM 678 N N . TRP A 1 85 ? 36.937 -2.182 -29.770 1.00 48.53 85 TRP A N 1
ATOM 679 C CA . TRP A 1 85 ? 38.003 -2.556 -30.707 1.00 48.53 85 TRP A CA 1
A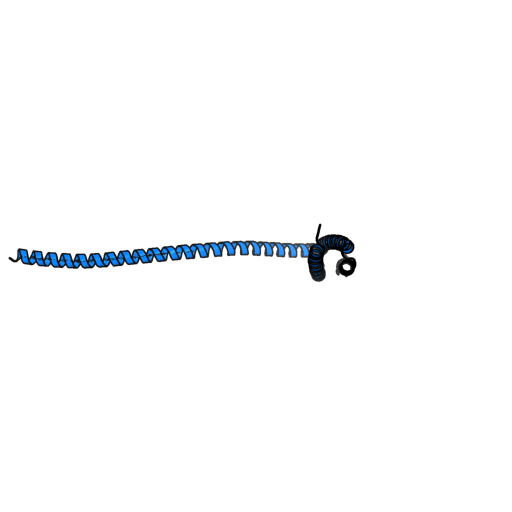TOM 680 C C . TRP A 1 85 ? 39.373 -2.335 -30.061 1.00 48.53 85 TRP A C 1
ATOM 682 O O . TRP A 1 85 ? 39.790 -1.198 -29.858 1.00 48.53 85 TRP A O 1
ATOM 692 N N . ASN A 1 86 ? 40.039 -3.457 -29.764 1.00 48.50 86 ASN A N 1
ATOM 693 C CA . ASN A 1 86 ? 41.378 -3.620 -29.185 1.00 48.50 86 ASN A CA 1
ATOM 694 C C . ASN A 1 86 ? 41.496 -3.752 -27.647 1.00 48.50 86 ASN A C 1
ATOM 696 O O . ASN A 1 86 ? 42.181 -2.966 -27.004 1.00 48.50 86 ASN A O 1
ATOM 700 N N . SER A 1 87 ? 40.943 -4.820 -27.068 1.00 45.72 87 SER A N 1
ATOM 701 C CA . SER A 1 87 ? 41.650 -5.612 -26.045 1.00 45.72 87 SER A CA 1
ATOM 702 C C . SER A 1 87 ? 41.090 -7.031 -26.058 1.00 45.72 87 SER A C 1
ATOM 704 O O . SER A 1 87 ? 39.942 -7.238 -26.446 1.00 45.72 87 SER A O 1
ATOM 706 N N . GLY A 1 88 ? 41.897 -8.026 -25.692 1.00 45.84 88 GLY A N 1
ATOM 707 C CA . GLY A 1 88 ? 41.416 -9.394 -25.524 1.00 45.84 88 GLY A CA 1
ATOM 708 C C . GLY A 1 88 ? 40.211 -9.454 -24.587 1.00 45.84 88 GLY A C 1
ATOM 709 O O . GLY A 1 88 ? 39.936 -8.505 -23.857 1.00 45.84 88 GLY A O 1
ATOM 710 N N . PHE A 1 89 ? 39.504 -10.581 -24.631 1.00 48.41 89 PHE A N 1
ATOM 711 C CA . PHE A 1 89 ? 38.562 -11.005 -23.599 1.00 48.41 89 PHE A CA 1
ATOM 712 C C . PHE A 1 89 ? 39.158 -10.642 -22.229 1.00 48.41 89 PHE A C 1
ATOM 714 O O . PHE A 1 89 ? 40.099 -11.300 -21.791 1.00 48.41 89 PHE A O 1
ATOM 721 N N . ASP A 1 90 ? 38.697 -9.550 -21.616 1.00 55.28 90 ASP A N 1
ATOM 722 C CA . ASP A 1 90 ? 39.119 -9.162 -20.278 1.00 55.28 90 ASP A CA 1
ATOM 723 C C . ASP A 1 90 ? 38.050 -9.709 -19.330 1.00 55.28 90 ASP A C 1
ATOM 725 O O . ASP A 1 90 ? 36.988 -9.093 -19.165 1.00 55.28 90 ASP A O 1
ATOM 729 N N . PRO A 1 91 ? 38.247 -10.924 -18.781 1.00 62.66 91 PRO A N 1
ATOM 730 C CA . PRO A 1 91 ? 37.264 -11.557 -17.916 1.00 62.66 91 PRO A CA 1
ATOM 731 C C . PRO A 1 91 ? 36.939 -10.705 -16.684 1.00 62.66 91 PRO A C 1
ATOM 733 O O . PRO A 1 91 ? 35.922 -10.953 -16.042 1.00 62.66 91 PRO A O 1
ATOM 736 N N . GLU A 1 92 ? 37.759 -9.712 -16.338 1.00 62.47 92 GLU A N 1
ATOM 737 C CA . GLU A 1 92 ? 37.535 -8.835 -15.194 1.00 62.47 92 GLU A CA 1
ATOM 738 C C . GLU A 1 92 ? 36.408 -7.817 -15.439 1.00 62.47 92 GLU A C 1
ATOM 740 O O . GLU A 1 92 ? 35.546 -7.635 -14.576 1.00 62.47 92 GLU A O 1
ATOM 745 N N . VAL A 1 93 ? 36.3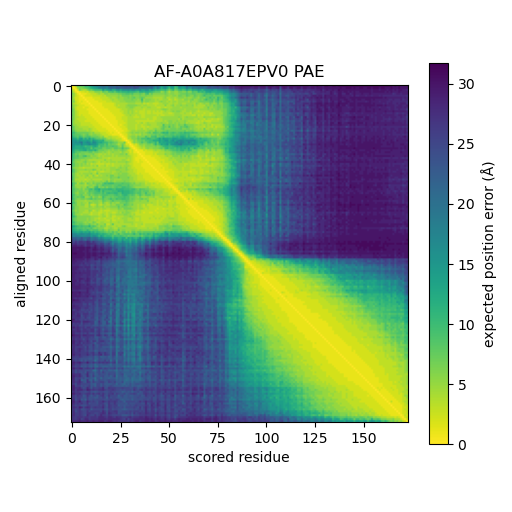28 -7.231 -16.639 1.00 66.00 93 VAL A N 1
ATOM 746 C CA . VAL A 1 93 ? 35.271 -6.265 -17.001 1.00 66.00 93 VAL A CA 1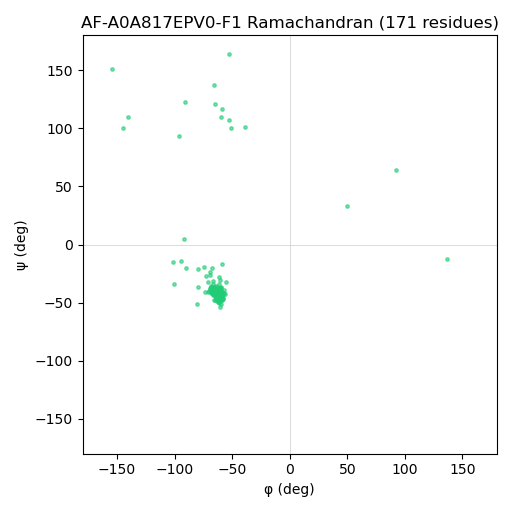
ATOM 747 C C . VAL A 1 93 ? 33.908 -6.952 -17.145 1.00 66.00 93 VAL A C 1
ATOM 749 O O . VAL A 1 93 ? 32.898 -6.426 -16.672 1.00 66.00 93 VAL A O 1
ATOM 752 N N . ASP A 1 94 ? 33.866 -8.152 -17.733 1.00 70.56 94 ASP A N 1
ATOM 753 C CA . ASP A 1 94 ? 32.625 -8.936 -17.831 1.00 70.56 94 ASP A CA 1
ATOM 754 C C . ASP A 1 94 ? 32.151 -9.410 -16.446 1.00 70.56 94 ASP A C 1
ATOM 756 O O . ASP A 1 94 ? 30.971 -9.291 -16.115 1.00 70.56 94 ASP A O 1
ATOM 760 N N . ARG A 1 95 ? 33.074 -9.842 -15.572 1.00 71.88 95 ARG A N 1
ATOM 761 C CA . ARG A 1 95 ? 32.759 -10.174 -14.171 1.00 71.88 95 ARG A CA 1
ATOM 762 C C . ARG A 1 95 ? 32.187 -8.985 -13.409 1.00 71.88 95 ARG A C 1
ATOM 764 O O . ARG A 1 95 ? 31.203 -9.158 -12.692 1.00 71.88 95 ARG A O 1
ATOM 771 N N . LEU A 1 96 ? 32.754 -7.790 -13.575 1.00 75.81 96 LEU A N 1
ATOM 772 C CA . LEU A 1 96 ? 32.244 -6.579 -12.930 1.00 75.81 96 LEU A CA 1
ATOM 773 C C . LEU A 1 96 ? 30.828 -6.232 -13.425 1.00 75.81 96 LEU A C 1
ATOM 775 O O . LEU A 1 96 ? 29.948 -5.924 -12.619 1.00 75.81 96 LEU A O 1
ATOM 779 N N . GLY A 1 97 ? 30.574 -6.349 -14.732 1.00 78.50 97 GLY A N 1
ATOM 780 C CA . GLY A 1 97 ? 29.241 -6.158 -15.312 1.00 78.50 97 GLY A CA 1
ATOM 781 C C . GLY A 1 97 ? 28.216 -7.187 -14.816 1.00 78.50 97 GLY A C 1
ATOM 782 O O . GLY A 1 97 ? 27.077 -6.832 -14.498 1.00 78.50 97 GLY A O 1
ATOM 783 N N . GLN A 1 98 ? 28.620 -8.454 -14.685 1.00 80.75 98 GLN A N 1
ATOM 784 C CA . GLN A 1 98 ? 27.783 -9.512 -14.111 1.00 80.75 98 GLN A CA 1
ATOM 785 C C . GLN A 1 98 ? 27.469 -9.252 -12.631 1.00 80.75 98 GLN A C 1
ATOM 787 O O . GLN A 1 98 ? 26.309 -9.340 -12.235 1.00 80.75 98 GLN A O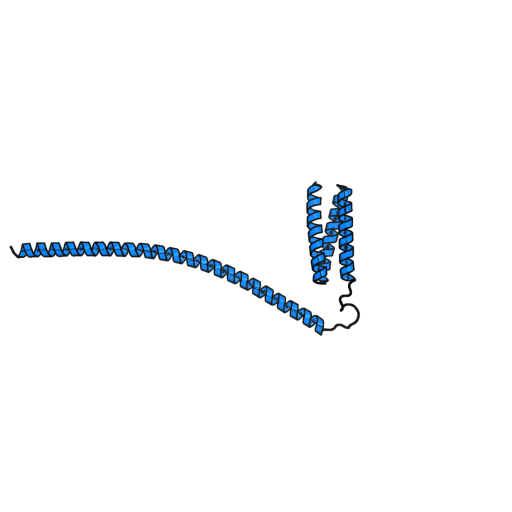 1
ATOM 792 N N . GLN A 1 99 ? 28.454 -8.839 -11.827 1.00 81.00 99 GLN A N 1
ATOM 793 C CA . GLN A 1 99 ? 28.250 -8.483 -10.416 1.00 81.00 99 GLN A CA 1
ATOM 794 C C . GLN A 1 99 ? 27.264 -7.321 -10.239 1.00 81.00 99 GLN A C 1
ATOM 796 O O . GLN A 1 99 ? 26.393 -7.371 -9.368 1.00 81.00 99 GLN A O 1
ATOM 801 N N . GLN A 1 100 ? 27.363 -6.287 -11.078 1.00 81.62 100 GLN A N 1
ATOM 802 C CA . GLN A 1 100 ? 26.420 -5.167 -11.062 1.00 81.62 100 GLN A CA 1
ATOM 803 C C . GLN A 1 100 ? 25.001 -5.618 -11.426 1.00 81.62 100 GLN A C 1
ATOM 805 O O . GLN A 1 100 ? 24.039 -5.222 -10.766 1.00 81.62 100 GLN A O 1
ATOM 810 N N . ARG A 1 101 ? 24.850 -6.487 -12.433 1.00 84.19 101 ARG A N 1
ATOM 811 C CA . ARG A 1 101 ? 23.545 -7.053 -12.806 1.00 84.19 101 ARG A CA 1
ATOM 812 C C . ARG A 1 101 ? 22.949 -7.897 -11.682 1.00 84.19 101 ARG A C 1
ATOM 814 O O . ARG A 1 101 ? 21.769 -7.738 -11.379 1.00 84.19 101 ARG A O 1
ATOM 821 N N . ASP A 1 102 ? 23.747 -8.744 -11.046 1.00 87.81 102 ASP A N 1
ATOM 822 C CA . ASP A 1 102 ? 23.313 -9.558 -9.910 1.00 87.81 102 ASP A CA 1
ATOM 823 C C . ASP A 1 102 ? 22.843 -8.691 -8.741 1.00 87.81 102 ASP A C 1
ATOM 825 O O . ASP A 1 102 ? 21.813 -8.979 -8.129 1.00 87.81 102 ASP A O 1
ATOM 829 N N . LEU A 1 103 ? 23.554 -7.598 -8.452 1.00 90.25 103 LEU A N 1
ATOM 830 C CA . LEU A 1 103 ? 23.147 -6.639 -7.429 1.00 90.25 103 LEU A CA 1
ATOM 831 C C . LEU A 1 103 ? 21.794 -6.000 -7.765 1.00 90.25 103 LEU A C 1
ATOM 833 O O . LEU A 1 103 ? 20.923 -5.922 -6.898 1.00 90.25 103 LEU A O 1
ATOM 837 N N . LEU A 1 104 ? 21.590 -5.590 -9.019 1.00 92.50 104 LEU A N 1
ATOM 838 C CA . LEU A 1 104 ? 20.326 -5.003 -9.470 1.00 92.50 104 LEU A CA 1
ATOM 839 C C . LEU A 1 104 ? 19.170 -6.008 -9.414 1.00 92.50 104 LEU A C 1
ATOM 841 O O . LEU A 1 104 ? 18.090 -5.661 -8.941 1.00 92.50 104 LEU A O 1
ATOM 845 N N . LEU A 1 105 ? 19.389 -7.256 -9.834 1.00 94.62 105 LEU A N 1
ATOM 846 C CA . LEU A 1 105 ? 18.383 -8.319 -9.756 1.00 94.62 105 LEU A CA 1
ATOM 847 C C . LEU A 1 105 ? 18.006 -8.633 -8.305 1.00 94.62 105 LEU A C 1
ATOM 849 O O . LEU A 1 105 ? 16.824 -8.770 -7.985 1.00 94.62 105 LEU A O 1
ATOM 853 N N . ARG A 1 106 ? 18.993 -8.688 -7.405 1.00 93.25 106 ARG A N 1
ATOM 854 C CA . ARG A 1 106 ? 18.756 -8.858 -5.965 1.00 93.25 106 ARG A CA 1
ATOM 855 C C . ARG A 1 106 ? 17.993 -7.674 -5.378 1.00 93.25 106 ARG A C 1
ATOM 857 O O . ARG A 1 106 ? 17.043 -7.888 -4.625 1.00 93.25 106 ARG A O 1
ATOM 864 N N . GLY A 1 107 ? 18.375 -6.450 -5.744 1.00 93.31 107 GLY A N 1
ATOM 865 C CA . GLY A 1 107 ? 17.689 -5.223 -5.339 1.00 93.31 107 GLY A CA 1
ATOM 866 C C . GLY A 1 107 ? 16.231 -5.216 -5.793 1.00 93.31 107 GLY A C 1
ATOM 867 O O . GLY A 1 107 ? 15.333 -5.014 -4.980 1.00 93.31 107 GLY A O 1
ATOM 868 N N . HIS A 1 108 ? 15.983 -5.549 -7.059 1.00 94.50 108 HIS A N 1
ATOM 869 C CA . HIS A 1 108 ? 14.639 -5.681 -7.610 1.00 94.50 108 HIS A CA 1
ATOM 870 C C . HIS A 1 108 ? 13.819 -6.754 -6.884 1.00 94.50 108 HIS A C 1
ATOM 872 O O . HIS A 1 108 ? 12.704 -6.480 -6.450 1.00 94.50 108 HIS A O 1
ATOM 878 N N . GLY A 1 109 ? 14.379 -7.947 -6.664 1.00 94.50 109 GLY A N 1
ATOM 879 C CA . GLY A 1 109 ? 13.697 -9.006 -5.916 1.00 94.50 109 GLY A CA 1
ATOM 880 C C . GLY A 1 109 ? 13.375 -8.607 -4.470 1.00 94.50 109 GLY A C 1
ATOM 881 O O . GLY A 1 109 ? 12.335 -8.991 -3.942 1.00 94.50 109 GLY A O 1
ATOM 882 N N . SER A 1 110 ? 14.236 -7.808 -3.831 1.00 95.50 110 SER A N 1
ATOM 883 C CA . SER A 1 110 ? 13.962 -7.240 -2.506 1.00 95.50 110 SER A CA 1
ATOM 884 C C . SER A 1 110 ? 12.796 -6.250 -2.536 1.00 95.50 110 SER A C 1
ATOM 886 O O . SER A 1 110 ? 11.915 -6.312 -1.681 1.00 95.50 110 SER A O 1
ATOM 888 N N . LEU A 1 111 ? 12.750 -5.374 -3.545 1.00 96.12 111 LEU A N 1
ATOM 889 C CA . LEU A 1 111 ? 11.655 -4.420 -3.736 1.00 96.12 111 LEU A CA 1
ATOM 890 C C . LEU A 1 111 ? 10.315 -5.114 -3.992 1.00 96.12 111 LEU A C 1
ATOM 892 O O . LEU A 1 111 ? 9.322 -4.726 -3.386 1.00 96.12 111 LEU A O 1
ATOM 896 N N . VAL A 1 112 ? 10.289 -6.159 -4.824 1.00 95.69 112 VAL A N 1
ATOM 897 C CA . VAL A 1 112 ? 9.070 -6.946 -5.080 1.00 95.69 112 VAL A CA 1
ATOM 898 C C . VAL A 1 112 ? 8.546 -7.567 -3.783 1.00 95.69 112 VAL A C 1
ATOM 900 O O . VAL A 1 112 ? 7.403 -7.314 -3.410 1.00 95.69 112 VAL A O 1
ATOM 903 N N . ARG A 1 113 ? 9.402 -8.270 -3.027 1.00 95.69 113 ARG A N 1
ATOM 904 C CA . ARG A 1 113 ? 9.021 -8.854 -1.725 1.00 95.69 113 ARG A CA 1
ATOM 905 C C . ARG A 1 113 ? 8.568 -7.802 -0.714 1.00 95.69 113 ARG A C 1
ATOM 907 O O . ARG A 1 113 ? 7.667 -8.053 0.081 1.00 95.69 113 ARG A O 1
ATOM 914 N N . THR A 1 114 ? 9.192 -6.625 -0.729 1.00 96.44 114 THR A N 1
ATOM 915 C CA . THR A 1 114 ? 8.805 -5.507 0.141 1.00 96.44 114 THR A CA 1
ATOM 916 C C . THR A 1 114 ? 7.426 -4.975 -0.248 1.00 96.44 114 THR A C 1
ATOM 918 O O . THR A 1 114 ? 6.603 -4.740 0.631 1.00 96.44 114 THR A O 1
ATOM 921 N N . GLY A 1 115 ? 7.137 -4.846 -1.546 1.00 96.81 115 GLY A N 1
ATOM 922 C CA . GLY A 1 115 ? 5.814 -4.474 -2.050 1.00 96.81 115 GLY A CA 1
ATOM 923 C C . GLY A 1 115 ? 4.727 -5.467 -1.632 1.00 96.81 115 GLY A C 1
ATOM 924 O O . GLY A 1 115 ? 3.700 -5.055 -1.096 1.00 96.81 115 GLY A O 1
ATOM 925 N N . GLU A 1 116 ? 4.981 -6.768 -1.790 1.00 97.00 116 GLU A N 1
ATOM 926 C CA . GLU A 1 116 ? 4.081 -7.836 -1.327 1.00 97.00 116 GLU A CA 1
ATOM 927 C C . GLU A 1 116 ? 3.861 -7.772 0.193 1.00 97.00 116 GLU A C 1
ATOM 929 O O . GLU A 1 116 ? 2.724 -7.807 0.665 1.00 97.00 116 GLU A O 1
ATOM 934 N N . SER A 1 117 ? 4.936 -7.593 0.966 1.00 97.56 117 SER A N 1
ATOM 935 C CA . SER A 1 117 ? 4.862 -7.496 2.431 1.00 97.56 117 SER A CA 1
ATOM 936 C C . SER A 1 117 ? 4.063 -6.272 2.890 1.00 97.56 117 SER A C 1
ATOM 938 O O . SER A 1 117 ? 3.290 -6.359 3.843 1.00 97.56 117 SER A O 1
ATOM 940 N N . LEU A 1 118 ? 4.203 -5.133 2.201 1.00 97.31 118 LEU A N 1
ATOM 941 C CA . LEU A 1 118 ? 3.419 -3.924 2.469 1.00 97.31 118 LEU A CA 1
ATOM 942 C C . LEU A 1 118 ? 1.937 -4.120 2.144 1.00 97.31 118 LEU A C 1
ATOM 944 O O . LEU A 1 118 ? 1.083 -3.657 2.899 1.00 97.31 118 LEU A O 1
ATOM 948 N N . GLN A 1 119 ? 1.618 -4.812 1.050 1.00 97.44 119 GLN A N 1
ATOM 949 C CA . GLN A 1 119 ? 0.235 -5.119 0.697 1.00 97.44 119 GLN A CA 1
ATOM 950 C C . GLN A 1 119 ? -0.432 -5.990 1.766 1.00 97.44 119 GLN A C 1
ATOM 952 O O . GLN A 1 119 ? -1.539 -5.666 2.196 1.00 97.44 119 GLN A O 1
ATOM 957 N N . ILE A 1 120 ? 0.257 -7.042 2.219 1.00 97.56 120 ILE A N 1
ATOM 958 C CA . ILE A 1 120 ? -0.217 -7.916 3.299 1.00 97.56 120 ILE A CA 1
ATOM 959 C C . ILE A 1 120 ? -0.394 -7.108 4.587 1.00 97.56 120 ILE A C 1
ATOM 961 O O . ILE A 1 120 ? -1.469 -7.133 5.172 1.00 97.56 120 ILE A O 1
ATOM 965 N N . SER A 1 121 ? 0.616 -6.328 4.988 1.00 97.75 121 SER A N 1
ATOM 966 C CA . SER A 1 121 ? 0.556 -5.487 6.192 1.00 97.75 121 SER A CA 1
ATOM 967 C C . SER A 1 121 ? -0.635 -4.526 6.168 1.00 97.75 121 SER A C 1
ATOM 969 O O . SER A 1 121 ? -1.362 -4.408 7.151 1.00 97.75 121 SER A O 1
ATOM 971 N N . ARG A 1 122 ? -0.904 -3.895 5.018 1.00 97.62 122 ARG A N 1
ATOM 972 C CA . ARG A 1 122 ? -2.061 -3.010 4.846 1.00 97.62 122 ARG A CA 1
ATOM 973 C C . ARG A 1 122 ? -3.387 -3.758 4.979 1.00 97.62 122 ARG A C 1
ATOM 975 O O . ARG A 1 122 ? -4.310 -3.234 5.594 1.00 97.62 122 ARG A O 1
ATOM 982 N N . GLN A 1 123 ? -3.490 -4.955 4.404 1.00 97.50 123 GLN A N 1
ATOM 983 C CA . GLN A 1 123 ? -4.682 -5.788 4.543 1.00 97.50 123 GLN A CA 1
ATOM 984 C C . GLN A 1 123 ? -4.899 -6.194 6.006 1.00 97.50 123 GLN A C 1
ATOM 986 O O . GLN A 1 123 ? -5.984 -5.982 6.538 1.00 97.50 123 GLN A O 1
ATOM 991 N N . THR A 1 124 ? -3.860 -6.689 6.681 1.00 98.06 124 THR A N 1
ATOM 992 C CA . THR A 1 124 ? -3.927 -7.061 8.098 1.00 98.06 124 THR A CA 1
ATOM 993 C C . THR A 1 124 ? -4.273 -5.865 8.984 1.00 98.06 124 THR A C 1
ATOM 995 O O . THR A 1 124 ? -5.067 -6.011 9.909 1.00 98.06 124 THR A O 1
ATOM 998 N N . ALA A 1 125 ? -3.731 -4.675 8.705 1.00 98.19 125 ALA A N 1
ATOM 999 C CA . ALA A 1 125 ? -4.071 -3.456 9.436 1.00 98.19 125 ALA A CA 1
ATOM 1000 C C . ALA A 1 125 ? -5.559 -3.110 9.289 1.00 98.19 125 ALA A C 1
ATOM 1002 O O . ALA A 1 125 ? -6.226 -2.870 10.290 1.00 98.19 125 ALA A O 1
ATOM 1003 N N . HIS A 1 126 ? -6.098 -3.176 8.070 1.00 98.19 126 HIS A N 1
ATOM 1004 C CA . HIS A 1 126 ? -7.520 -2.940 7.820 1.00 98.19 126 HIS A CA 1
ATOM 1005 C C . HIS A 1 126 ? -8.416 -3.976 8.520 1.00 98.19 126 HIS A C 1
ATOM 1007 O O . HIS A 1 126 ? -9.409 -3.621 9.149 1.00 98.19 126 HIS A O 1
ATOM 1013 N N . GLU A 1 127 ? -8.070 -5.263 8.441 1.00 98.06 127 GLU A N 1
ATOM 1014 C CA . GLU A 1 127 ? -8.787 -6.331 9.154 1.00 98.06 127 GLU A CA 1
ATOM 1015 C C . GLU A 1 127 ? -8.733 -6.118 10.676 1.00 98.06 127 GLU A C 1
ATOM 1017 O O . GLU A 1 127 ? -9.738 -6.273 11.366 1.00 98.06 127 GLU A O 1
ATOM 1022 N N . THR A 1 128 ? -7.586 -5.680 11.200 1.00 98.31 128 THR A N 1
ATOM 1023 C CA . THR A 1 128 ? -7.408 -5.373 12.627 1.00 98.31 128 THR A CA 1
ATOM 1024 C C . THR A 1 128 ? -8.242 -4.167 13.057 1.00 98.31 128 THR A C 1
ATOM 1026 O O . THR A 1 128 ? -8.849 -4.202 14.126 1.00 98.31 128 THR A O 1
ATOM 1029 N N . GLU A 1 129 ? -8.315 -3.112 12.242 1.00 97.56 129 GLU A N 1
ATOM 1030 C CA . GLU A 1 129 ? -9.179 -1.953 12.498 1.00 97.56 129 GLU A CA 1
ATOM 1031 C C . GLU A 1 129 ? -10.657 -2.349 12.520 1.00 97.56 129 GLU A C 1
ATOM 1033 O O . GLU A 1 129 ? -11.400 -1.919 13.404 1.00 97.56 129 GLU A O 1
ATOM 1038 N N . GLN A 1 130 ? -11.083 -3.210 11.594 1.00 98.06 130 GLN A N 1
ATOM 1039 C CA . GLN A 1 130 ? -12.449 -3.721 11.573 1.00 98.06 130 GLN A CA 1
ATOM 1040 C C . GLN A 1 130 ? -12.770 -4.516 12.846 1.00 98.06 130 GLN A C 1
ATOM 1042 O O . GLN A 1 130 ? -13.760 -4.215 13.513 1.00 98.06 130 GLN A O 1
ATOM 1047 N N . ILE A 1 131 ? -11.907 -5.463 13.228 1.00 98.25 131 ILE A N 1
ATOM 1048 C CA . ILE A 1 131 ? -12.060 -6.232 14.472 1.00 98.25 131 ILE A CA 1
ATOM 1049 C C . ILE A 1 131 ? -12.075 -5.290 15.686 1.00 98.25 131 ILE A C 1
ATOM 1051 O O . ILE A 1 131 ? -12.884 -5.457 16.595 1.00 98.25 131 ILE A O 1
ATOM 1055 N N . GLY A 1 132 ? -11.221 -4.264 15.702 1.00 98.38 132 GLY A N 1
ATOM 1056 C CA . GLY A 1 132 ? -11.196 -3.254 16.761 1.00 98.38 132 GLY A CA 1
ATOM 1057 C C . GLY A 1 132 ? -12.518 -2.489 16.889 1.00 98.38 132 GLY A C 1
ATOM 1058 O O . GLY A 1 132 ? -12.998 -2.275 18.004 1.00 98.38 132 GLY A O 1
ATOM 1059 N N . ASN A 1 133 ? -13.140 -2.128 15.764 1.00 98.31 133 ASN A N 1
ATOM 1060 C CA . ASN A 1 133 ? -14.454 -1.483 15.747 1.00 98.31 133 ASN A CA 1
ATOM 1061 C C . ASN A 1 133 ? -15.559 -2.412 16.273 1.00 98.31 133 ASN A C 1
ATOM 1063 O O . ASN A 1 133 ? -16.402 -1.971 17.058 1.00 98.31 133 ASN A O 1
ATOM 1067 N N . GLU A 1 134 ? -15.539 -3.690 15.887 1.00 98.38 134 GLU A N 1
ATOM 1068 C CA . GLU A 1 134 ? -16.475 -4.707 16.385 1.00 98.38 134 GLU A CA 1
ATOM 1069 C C . GLU A 1 134 ? -16.335 -4.886 17.907 1.00 98.38 134 GLU A C 1
ATOM 1071 O O . GLU A 1 134 ? -17.319 -4.761 18.638 1.00 98.38 134 GLU A O 1
ATOM 1076 N N . ILE A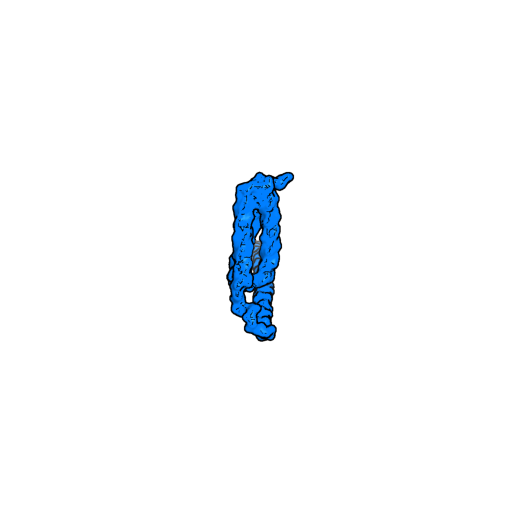 1 135 ? -15.103 -5.033 18.412 1.00 98.31 135 ILE A N 1
ATOM 1077 C CA . ILE A 1 135 ? -14.821 -5.125 19.853 1.00 98.31 135 ILE A CA 1
ATOM 1078 C C . ILE A 1 135 ? -15.332 -3.886 20.597 1.00 98.31 135 ILE A C 1
ATOM 1080 O O . ILE A 1 135 ? -15.927 -4.005 21.668 1.00 98.31 135 ILE A O 1
ATOM 1084 N N . MET A 1 136 ? -15.120 -2.684 20.056 1.00 98.38 136 MET A N 1
ATOM 1085 C CA . MET A 1 136 ? -15.577 -1.449 20.698 1.00 98.38 136 MET A CA 1
ATOM 1086 C C . MET A 1 136 ? -17.111 -1.361 20.762 1.00 98.38 136 MET A C 1
ATOM 1088 O O . MET A 1 136 ? -17.671 -0.889 21.759 1.00 98.38 136 MET A O 1
ATOM 1092 N N . SER A 1 137 ? -17.800 -1.839 19.723 1.00 98.44 137 SER A N 1
ATOM 1093 C CA . SER A 1 137 ? -19.262 -1.943 19.702 1.00 98.44 137 SER A CA 1
ATOM 1094 C C . SER A 1 137 ? -19.770 -2.915 20.773 1.00 98.44 137 SER A C 1
ATOM 1096 O O . SER A 1 137 ? -20.650 -2.569 21.573 1.00 98.44 137 SER A O 1
ATOM 1098 N N . ASP A 1 138 ? -19.145 -4.088 20.873 1.00 98.50 138 ASP A N 1
ATOM 1099 C CA . ASP A 1 138 ? -19.480 -5.101 21.872 1.00 98.50 138 ASP A CA 1
ATOM 1100 C C . ASP A 1 138 ? -19.236 -4.597 23.296 1.00 98.50 138 ASP A C 1
ATOM 1102 O O . ASP A 1 138 ? -20.105 -4.727 24.160 1.00 98.50 138 ASP A O 1
ATOM 1106 N N . LEU A 1 139 ? -18.092 -3.955 23.549 1.00 98.56 139 LEU A N 1
ATOM 1107 C CA . LEU A 1 139 ? -17.775 -3.361 24.850 1.00 98.56 139 LEU A CA 1
ATOM 1108 C C . LEU A 1 139 ? -18.772 -2.267 25.239 1.00 98.56 139 LEU A C 1
ATOM 1110 O O . LEU A 1 139 ? -19.155 -2.167 26.407 1.00 98.56 139 LEU A O 1
ATOM 1114 N N . THR A 1 140 ? -19.231 -1.467 24.276 1.00 98.38 140 THR A N 1
ATOM 1115 C CA . THR A 1 140 ? -20.270 -0.454 24.512 1.00 98.38 140 THR A CA 1
ATOM 1116 C C . THR A 1 140 ? -21.584 -1.119 24.923 1.00 98.38 140 THR A C 1
ATOM 1118 O O . THR A 1 140 ? -22.164 -0.760 25.950 1.00 98.38 140 THR A O 1
ATOM 1121 N N . THR A 1 141 ? -22.001 -2.160 24.202 1.00 98.50 141 THR A N 1
ATOM 1122 C CA . THR A 1 141 ? -23.209 -2.937 24.517 1.00 98.50 141 THR A CA 1
ATOM 1123 C C . THR A 1 141 ? -23.119 -3.598 25.897 1.00 98.50 141 THR A C 1
ATOM 1125 O O . THR A 1 141 ? -24.063 -3.538 26.694 1.00 98.50 141 THR A O 1
ATOM 1128 N N . GLN A 1 142 ? -21.969 -4.194 26.223 1.00 98.56 142 GLN A N 1
ATOM 1129 C CA . GLN A 1 142 ? -21.711 -4.801 27.529 1.00 98.56 142 GLN A CA 1
ATOM 1130 C C . GLN A 1 142 ? -21.749 -3.758 28.649 1.00 98.56 142 GLN A C 1
ATOM 1132 O O . GLN A 1 142 ? -22.372 -3.990 29.688 1.00 98.56 142 GLN A O 1
ATOM 1137 N N . ARG A 1 143 ? -21.152 -2.580 28.435 1.00 98.50 143 ARG A N 1
ATOM 1138 C CA . ARG A 1 143 ? -21.197 -1.467 29.391 1.00 98.50 143 ARG A CA 1
ATOM 1139 C C . ARG A 1 143 ? -22.632 -1.048 29.685 1.00 98.50 143 ARG A C 1
ATOM 1141 O O . ARG A 1 143 ? -22.991 -0.882 30.849 1.00 98.50 143 ARG A O 1
ATOM 1148 N N . GLU A 1 144 ? -23.466 -0.900 28.664 1.00 98.44 144 GLU A N 1
ATOM 1149 C CA . GLU A 1 144 ? -24.876 -0.570 28.870 1.00 98.44 144 GLU A CA 1
ATOM 1150 C C . GLU A 1 144 ? -25.626 -1.665 29.637 1.00 98.44 144 GLU A C 1
ATOM 1152 O O . GLU A 1 144 ? -26.442 -1.363 30.509 1.00 98.44 144 GLU A O 1
ATOM 1157 N N . ALA A 1 145 ? -25.348 -2.940 29.351 1.00 98.25 145 ALA A N 1
ATOM 1158 C CA . ALA A 1 145 ? -25.937 -4.055 30.086 1.00 98.25 145 ALA A CA 1
ATOM 1159 C C . ALA A 1 145 ? -25.538 -4.039 31.571 1.00 98.25 145 ALA A C 1
ATOM 1161 O O . ALA A 1 145 ? -26.393 -4.254 32.438 1.00 98.25 145 ALA A O 1
ATOM 1162 N N . LEU A 1 146 ? -24.277 -3.720 31.877 1.00 98.62 146 LEU A N 1
ATOM 1163 C CA . LEU A 1 146 ? -23.794 -3.550 33.248 1.00 98.62 146 LEU A CA 1
ATOM 1164 C C . LEU A 1 146 ? -24.486 -2.377 33.947 1.00 98.62 146 LEU A C 1
ATOM 1166 O O . LEU A 1 146 ? -24.955 -2.547 35.069 1.00 98.62 146 LEU A O 1
ATOM 1170 N N . LEU A 1 147 ? -24.637 -1.230 33.280 1.00 98.56 147 LEU A N 1
ATOM 1171 C CA . LEU A 1 147 ? -25.353 -0.074 33.835 1.00 98.56 147 LEU A CA 1
ATOM 1172 C C . LEU A 1 147 ? -26.826 -0.398 34.122 1.00 98.56 147 LEU A C 1
ATOM 1174 O O . LEU A 1 147 ? -27.336 -0.088 35.197 1.00 98.56 147 LEU A O 1
ATOM 1178 N N . ARG A 1 148 ? -27.509 -1.093 33.203 1.00 98.31 148 ARG A N 1
ATOM 1179 C CA . ARG A 1 148 ? -28.885 -1.568 33.431 1.00 98.31 148 ARG A CA 1
ATOM 1180 C C . ARG A 1 148 ? -28.965 -2.517 34.626 1.00 98.31 148 ARG A C 1
ATOM 1182 O O . ARG A 1 148 ? -29.898 -2.426 35.419 1.00 98.31 148 ARG A O 1
ATOM 1189 N N . THR A 1 149 ? -27.995 -3.417 34.763 1.00 98.31 149 THR A N 1
ATOM 1190 C CA . THR A 1 149 ? -27.931 -4.363 35.886 1.00 98.31 149 THR A CA 1
ATOM 1191 C C . THR A 1 149 ? -27.672 -3.640 37.207 1.00 98.31 149 THR A C 1
ATOM 11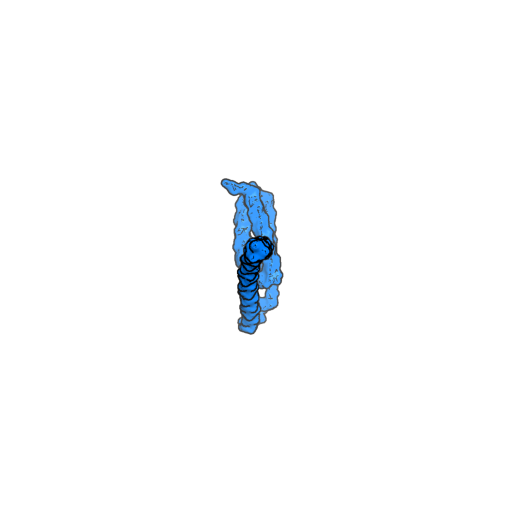93 O O . THR A 1 149 ? -28.350 -3.916 38.192 1.00 98.31 149 THR A O 1
ATOM 1196 N N . GLN A 1 150 ? -26.763 -2.663 37.221 1.00 98.25 150 GLN A N 1
ATOM 1197 C CA . GLN A 1 150 ? -26.485 -1.819 38.382 1.00 98.25 150 GLN A CA 1
ATOM 1198 C C . GLN A 1 150 ? -27.737 -1.060 38.838 1.00 98.25 150 GLN A C 1
ATOM 1200 O O . GLN A 1 150 ? -28.056 -1.070 40.026 1.00 98.25 150 GLN A O 1
ATOM 1205 N N . ASN A 1 151 ? -28.482 -0.461 37.903 1.00 98.06 151 ASN A N 1
ATOM 1206 C CA . ASN A 1 151 ? -29.728 0.239 38.217 1.00 98.06 151 ASN A CA 1
ATOM 1207 C C . ASN A 1 151 ? -30.761 -0.707 38.846 1.00 98.06 151 ASN A C 1
ATOM 1209 O O . ASN A 1 151 ? -31.291 -0.407 39.913 1.00 98.06 151 ASN A O 1
ATOM 1213 N N . LYS A 1 152 ? -30.964 -1.893 38.258 1.00 97.56 152 LYS A N 1
ATOM 1214 C CA . LYS A 1 152 ? -31.870 -2.915 38.810 1.00 97.56 152 LYS A CA 1
ATOM 1215 C C . LYS A 1 152 ? -31.456 -3.396 40.202 1.00 97.56 152 LYS A C 1
ATOM 1217 O O . LYS A 1 152 ? -32.317 -3.650 41.040 1.00 97.56 152 LYS A O 1
ATOM 1222 N N . LEU A 1 153 ? -30.155 -3.534 40.466 1.00 97.88 153 LEU A N 1
ATOM 1223 C CA . LEU A 1 153 ? -29.652 -3.909 41.792 1.00 97.88 153 LEU A CA 1
ATOM 1224 C C . LEU A 1 153 ? -29.922 -2.816 42.831 1.00 97.88 153 LEU A C 1
ATOM 1226 O O . LEU A 1 153 ? -30.354 -3.132 43.938 1.00 97.88 153 LEU A O 1
ATOM 1230 N N . ASN A 1 154 ? -29.721 -1.546 42.471 1.00 97.62 154 ASN A N 1
ATOM 1231 C CA . ASN A 1 154 ? -30.045 -0.418 43.344 1.00 97.62 154 ASN A CA 1
ATOM 1232 C C . ASN A 1 154 ? -31.550 -0.358 43.650 1.00 97.62 154 ASN A C 1
ATOM 1234 O O . ASN A 1 154 ? -31.933 -0.253 44.815 1.00 97.62 154 ASN A O 1
ATOM 1238 N N . GLU A 1 155 ? -32.402 -0.497 42.631 1.00 97.12 155 GLU A N 1
ATOM 1239 C CA . GLU A 1 155 ? -33.862 -0.571 42.792 1.00 97.12 155 GLU A CA 1
ATOM 1240 C C . GLU A 1 155 ? -34.269 -1.739 43.706 1.00 97.12 155 GLU A C 1
ATOM 1242 O O . GLU A 1 155 ? -35.031 -1.562 44.658 1.00 97.12 155 GLU A O 1
ATOM 1247 N N . GLY A 1 156 ? -33.709 -2.931 43.477 1.00 97.31 156 GLY A N 1
ATOM 1248 C CA . GLY A 1 156 ? -33.938 -4.104 44.322 1.00 97.31 156 GLY A CA 1
ATOM 1249 C C . GLY A 1 156 ? -33.514 -3.882 45.778 1.00 97.31 156 GLY A C 1
ATOM 1250 O O . GLY A 1 156 ? -34.242 -4.262 46.696 1.00 97.31 156 GLY A O 1
ATOM 1251 N N . GLY A 1 157 ? -32.380 -3.214 46.003 1.00 96.62 157 GLY A N 1
ATOM 1252 C CA . GLY A 1 157 ? -31.912 -2.826 47.334 1.00 96.62 157 GLY A CA 1
ATOM 1253 C C . GLY A 1 157 ? -32.894 -1.906 48.068 1.00 96.62 157 GLY A C 1
ATOM 1254 O O . GLY A 1 157 ? -33.205 -2.144 49.239 1.00 96.62 157 GLY A O 1
ATOM 1255 N N . GLU A 1 158 ? -33.449 -0.907 47.380 1.00 96.69 158 GLU A N 1
ATOM 1256 C CA . GLU A 1 158 ? -34.462 -0.002 47.943 1.00 96.69 158 GLU A CA 1
ATOM 1257 C C . GLU A 1 158 ? -35.786 -0.725 48.255 1.00 96.69 158 GLU A C 1
ATOM 1259 O O . GLU A 1 158 ? -36.395 -0.500 49.312 1.00 96.69 158 GLU A O 1
ATOM 1264 N N . HIS A 1 159 ? -36.211 -1.660 47.400 1.00 96.38 159 HIS A N 1
ATOM 1265 C CA . HIS A 1 159 ? -37.379 -2.505 47.666 1.00 96.38 159 HIS A CA 1
ATOM 1266 C C . HIS A 1 159 ? -37.171 -3.421 48.879 1.00 96.38 159 HIS A C 1
ATOM 1268 O O . HIS A 1 159 ? -38.057 -3.513 49.732 1.00 96.38 159 HIS A O 1
ATOM 1274 N N . LEU A 1 160 ? -35.998 -4.048 49.016 1.00 96.81 160 LEU A N 1
ATOM 1275 C CA . LEU A 1 160 ? -35.659 -4.893 50.168 1.00 96.81 160 LEU A CA 1
ATOM 1276 C C . LEU A 1 160 ? -35.614 -4.093 51.472 1.00 96.81 160 LEU A C 1
ATOM 1278 O O . LEU A 1 160 ? -36.142 -4.535 52.496 1.00 96.81 160 LEU A O 1
ATOM 1282 N N . LYS A 1 161 ? -35.035 -2.889 51.442 1.00 96.19 161 LYS A N 1
ATOM 1283 C CA . LYS A 1 161 ? -35.019 -1.967 52.584 1.00 96.19 161 LYS A CA 1
ATOM 12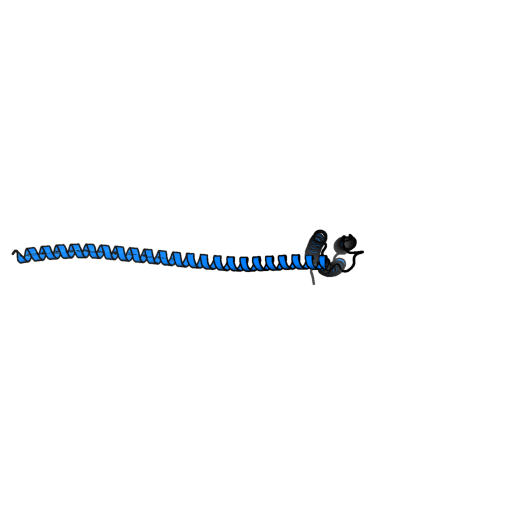84 C C . LYS A 1 161 ? -36.436 -1.586 53.014 1.00 96.19 161 LYS A C 1
ATOM 1286 O O . LYS A 1 161 ? -36.752 -1.645 54.205 1.00 96.19 161 LYS A O 1
ATOM 1291 N N . SER A 1 162 ? -37.298 -1.254 52.055 1.00 94.94 162 SER A N 1
ATOM 1292 C CA . SER A 1 162 ? -38.713 -0.964 52.308 1.00 94.94 162 SER A CA 1
ATOM 1293 C C . SER A 1 162 ? -39.448 -2.184 52.873 1.00 94.94 162 SER A C 1
ATOM 1295 O O . SER A 1 162 ? -40.154 -2.061 53.873 1.00 94.94 162 SER A O 1
ATOM 1297 N N . GLY A 1 163 ? -39.212 -3.376 52.317 1.00 95.75 163 GLY A N 1
ATOM 1298 C CA . GLY A 1 163 ? -39.755 -4.639 52.823 1.00 95.75 163 GLY A CA 1
ATOM 1299 C C . GLY A 1 163 ? -39.335 -4.925 54.268 1.00 95.75 163 GLY A C 1
ATOM 1300 O O . GLY A 1 163 ? -40.182 -5.208 55.112 1.00 95.75 163 GLY A O 1
ATOM 1301 N N . SER A 1 164 ? -38.048 -4.755 54.596 1.00 95.50 164 SER A N 1
ATOM 1302 C CA . SER A 1 164 ? -37.527 -4.890 55.966 1.00 95.50 164 SER A CA 1
ATOM 1303 C C . SER A 1 164 ? -38.174 -3.899 56.937 1.00 95.50 164 SER A C 1
ATOM 1305 O O . SER A 1 164 ? -38.463 -4.255 58.082 1.00 95.50 164 SER A O 1
ATOM 1307 N N . LYS A 1 165 ? -38.413 -2.654 56.502 1.00 95.56 165 LYS A N 1
ATOM 1308 C CA . LYS A 1 165 ? -39.115 -1.643 57.304 1.00 95.56 165 LYS A CA 1
ATOM 1309 C C . LYS A 1 165 ? -40.560 -2.065 57.580 1.00 95.56 165 LYS A C 1
ATOM 1311 O O . LYS A 1 165 ? -40.990 -1.998 58.728 1.00 95.56 165 LYS A O 1
ATOM 1316 N N . THR A 1 166 ? -41.281 -2.535 56.564 1.00 94.25 166 THR A N 1
ATOM 1317 C CA . THR A 1 166 ? -42.656 -3.035 56.712 1.00 94.25 166 THR A CA 1
ATOM 1318 C C . THR A 1 166 ? -42.720 -4.235 57.651 1.00 94.25 166 THR A C 1
ATOM 1320 O O . THR A 1 166 ? -43.538 -4.238 58.566 1.00 94.25 166 THR A O 1
ATOM 1323 N N . LEU A 1 167 ? -41.819 -5.212 57.494 1.00 94.31 167 LEU A N 1
ATOM 1324 C CA . LEU A 1 167 ? -41.741 -6.366 58.392 1.00 94.31 167 LEU A CA 1
ATOM 1325 C C . LEU A 1 167 ? -41.492 -5.934 59.840 1.00 94.31 167 LEU A C 1
ATOM 1327 O O . LEU A 1 167 ? -42.195 -6.384 60.738 1.00 94.31 167 LEU A O 1
ATOM 1331 N N . ARG A 1 168 ? -40.553 -5.011 60.084 1.00 94.31 168 ARG A N 1
ATOM 1332 C CA . ARG A 1 168 ? -40.307 -4.477 61.435 1.00 94.31 168 ARG A CA 1
ATOM 1333 C C . ARG A 1 168 ? -41.541 -3.814 62.049 1.00 94.31 168 ARG A C 1
ATOM 1335 O O . ARG A 1 168 ? -41.803 -4.034 63.223 1.00 94.31 168 ARG A O 1
ATOM 1342 N N . LEU A 1 169 ? -42.302 -3.047 61.266 1.00 94.44 169 LEU A N 1
ATOM 1343 C CA . LEU A 1 169 ? -43.554 -2.431 61.725 1.00 94.44 169 LEU A CA 1
ATOM 1344 C C . LEU A 1 169 ? -44.647 -3.465 62.030 1.00 94.44 169 LEU A C 1
ATOM 1346 O O . LEU A 1 169 ? -45.472 -3.227 62.906 1.00 94.44 169 LEU A O 1
ATOM 1350 N N . MET A 1 170 ? -44.669 -4.593 61.314 1.00 92.38 170 MET A N 1
ATOM 1351 C CA . MET A 1 170 ? -45.597 -5.694 61.593 1.00 92.38 170 MET A CA 1
ATOM 1352 C C . MET A 1 170 ? -45.238 -6.429 62.885 1.00 92.38 170 MET A C 1
ATOM 1354 O O . MET A 1 170 ? -46.136 -6.738 63.653 1.00 92.38 170 MET A O 1
ATOM 1358 N N . TYR A 1 171 ? -43.949 -6.673 63.140 1.00 92.19 171 TYR A N 1
ATOM 1359 C CA . TYR A 1 171 ? -43.486 -7.330 64.370 1.00 92.19 171 TYR A CA 1
ATOM 1360 C C . TYR A 1 171 ? -43.531 -6.433 65.614 1.00 92.19 171 TYR A C 1
ATOM 1362 O O . TYR A 1 171 ? -43.462 -6.947 66.725 1.00 92.19 171 TYR A O 1
ATOM 1370 N N . SER A 1 172 ? -43.591 -5.106 65.454 1.00 83.81 172 SER A N 1
ATOM 1371 C CA . SER A 1 172 ? -43.696 -4.168 66.581 1.00 83.81 172 SER A CA 1
ATOM 1372 C C . SER A 1 172 ? -45.141 -3.811 66.953 1.00 83.81 172 SER A C 1
ATOM 1374 O O . SER A 1 172 ? -45.339 -2.897 67.756 1.00 83.81 172 SER A O 1
ATOM 1376 N N . ARG A 1 173 ? -46.130 -4.443 66.315 1.00 61.22 173 ARG A N 1
ATOM 1377 C CA . ARG A 1 173 ? -47.547 -4.392 66.691 1.00 61.22 173 ARG A CA 1
ATOM 1378 C C . ARG A 1 173 ? -47.903 -5.637 67.483 1.00 61.22 173 ARG A C 1
ATOM 1380 O O . ARG A 1 173 ? -48.751 -5.488 68.385 1.00 61.22 173 ARG A O 1
#